Protein AF-A0A0C2B212-F1 (afdb_monomer)

pLDDT: mean 91.4, std 9.39, range [47.62, 98.62]

Mean predicted aligned error: 5.97 Å

Structure (mmCIF, N/CA/C/O backbone):
data_AF-A0A0C2B212-F1
#
_entry.id   AF-A0A0C2B212-F1
#
loop_
_atom_site.group_PDB
_atom_site.id
_atom_site.type_symbol
_atom_site.label_atom_id
_atom_site.label_alt_id
_atom_site.label_comp_id
_atom_site.label_asym_id
_atom_site.label_entity_id
_atom_site.label_seq_id
_atom_site.pdbx_PDB_ins_code
_atom_site.Cartn_x
_atom_site.Cartn_y
_atom_site.Cartn_z
_atom_site.occupancy
_atom_site.B_iso_or_equiv
_atom_site.auth_seq_id
_atom_site.auth_comp_id
_atom_site.auth_asym_id
_atom_site.auth_atom_id
_atom_site.pdbx_PDB_model_num
ATOM 1 N N . MET A 1 1 ? -10.731 -18.461 15.894 1.00 47.62 1 MET A N 1
ATOM 2 C CA . MET A 1 1 ? -10.571 -16.991 15.882 1.00 47.62 1 MET A CA 1
ATOM 3 C C . MET A 1 1 ? -10.504 -16.553 14.429 1.00 47.62 1 MET A C 1
ATOM 5 O O . MET A 1 1 ? -9.664 -17.077 13.711 1.00 47.62 1 MET A O 1
ATOM 9 N N . ALA A 1 2 ? -11.421 -15.706 13.962 1.00 58.22 2 ALA A N 1
ATOM 10 C CA . ALA A 1 2 ? -11.358 -15.177 12.600 1.00 58.22 2 ALA A CA 1
ATOM 11 C C . ALA A 1 2 ? -10.417 -13.964 12.579 1.00 58.22 2 ALA A C 1
ATOM 13 O O . ALA A 1 2 ? -10.538 -13.086 13.432 1.00 58.22 2 ALA A O 1
ATOM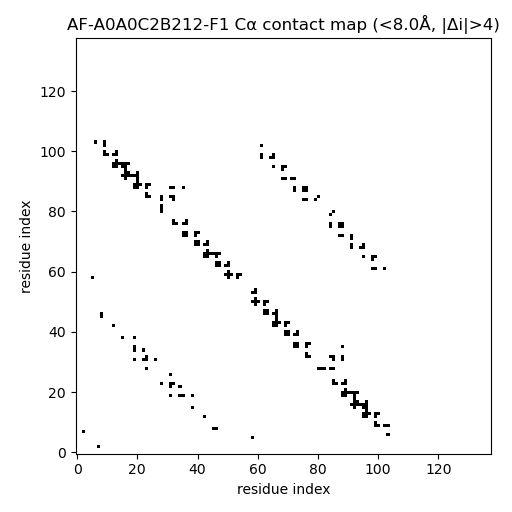 14 N N . LEU A 1 3 ? -9.476 -13.928 11.634 1.00 69.19 3 LEU A N 1
ATOM 15 C CA . LEU A 1 3 ? -8.623 -12.761 11.410 1.00 69.19 3 LEU A CA 1
ATOM 16 C C . LEU A 1 3 ? -9.484 -11.577 10.951 1.00 69.19 3 LEU A C 1
ATOM 18 O O . LEU A 1 3 ? -10.374 -11.734 10.113 1.00 69.19 3 LEU A O 1
ATOM 22 N N . SER A 1 4 ? -9.218 -10.389 11.496 1.00 85.19 4 SER A N 1
ATOM 23 C CA . SER A 1 4 ? -9.854 -9.153 11.034 1.00 85.19 4 SER A CA 1
ATOM 24 C C . SER A 1 4 ? -9.525 -8.934 9.555 1.00 85.19 4 SER A C 1
ATOM 26 O O . SER A 1 4 ? -8.355 -8.998 9.173 1.00 85.19 4 SER A O 1
ATOM 28 N N . SER A 1 5 ? -10.526 -8.644 8.714 1.00 84.56 5 SER A N 1
ATOM 29 C CA . SER A 1 5 ? -10.282 -8.388 7.282 1.00 84.56 5 SER A CA 1
ATOM 30 C C . SER A 1 5 ? -9.334 -7.210 7.058 1.00 84.56 5 SER A C 1
ATOM 32 O O . SER A 1 5 ? -8.593 -7.194 6.081 1.00 84.56 5 SER A O 1
ATOM 34 N N . ARG A 1 6 ? -9.327 -6.259 7.999 1.00 86.31 6 ARG A N 1
ATOM 35 C CA . ARG A 1 6 ? -8.429 -5.106 8.016 1.00 86.31 6 ARG A CA 1
ATOM 36 C C . ARG A 1 6 ? -6.972 -5.542 8.159 1.00 86.31 6 ARG A C 1
ATOM 38 O O . ARG A 1 6 ? -6.160 -5.261 7.293 1.00 86.31 6 ARG A O 1
ATOM 45 N N . PHE A 1 7 ? -6.698 -6.364 9.173 1.00 91.00 7 PHE A N 1
ATOM 46 C CA . PHE A 1 7 ? -5.371 -6.934 9.406 1.00 91.00 7 PHE A CA 1
ATOM 47 C C . PHE A 1 7 ? -4.881 -7.753 8.205 1.00 91.00 7 PHE A C 1
ATOM 49 O O . PHE A 1 7 ? -3.715 -7.662 7.825 1.00 91.00 7 PHE A O 1
ATOM 56 N N . ALA A 1 8 ? -5.771 -8.533 7.584 1.00 91.62 8 ALA A N 1
ATOM 57 C CA . ALA A 1 8 ? -5.434 -9.314 6.398 1.00 91.62 8 ALA A CA 1
ATOM 58 C C . ALA A 1 8 ? -5.074 -8.420 5.198 1.00 91.62 8 ALA A C 1
ATOM 60 O O . ALA A 1 8 ? -4.075 -8.684 4.524 1.00 91.62 8 ALA A O 1
ATOM 61 N N . LEU A 1 9 ? -5.850 -7.361 4.942 1.00 93.62 9 LEU A N 1
ATOM 62 C CA . LEU A 1 9 ? -5.581 -6.414 3.860 1.00 93.62 9 LEU A CA 1
ATOM 63 C C . LEU A 1 9 ? -4.270 -5.655 4.091 1.00 93.62 9 LEU A C 1
ATOM 65 O O . LEU A 1 9 ? -3.438 -5.613 3.186 1.00 93.62 9 LEU A O 1
ATOM 69 N N . ASP A 1 10 ? -4.058 -5.128 5.297 1.00 95.19 10 ASP A N 1
ATOM 70 C CA . ASP A 1 10 ? -2.856 -4.363 5.632 1.00 95.19 10 ASP A CA 1
ATOM 71 C C . ASP A 1 10 ? -1.607 -5.246 5.569 1.00 95.19 10 ASP A C 1
ATOM 73 O O . ASP A 1 10 ? -0.624 -4.893 4.924 1.00 95.19 10 ASP A O 1
ATOM 77 N N . THR A 1 11 ? -1.657 -6.456 6.131 1.00 96.06 11 THR A N 1
ATOM 78 C CA . THR A 1 11 ? -0.545 -7.416 6.031 1.00 96.06 11 THR A CA 1
ATOM 79 C C . THR A 1 11 ? -0.233 -7.756 4.573 1.00 96.06 11 THR A C 1
ATOM 81 O O . THR A 1 11 ? 0.932 -7.790 4.174 1.00 96.06 11 THR A O 1
ATOM 84 N N . THR A 1 12 ? -1.266 -7.958 3.749 1.00 96.44 12 THR A N 1
ATOM 85 C CA . THR A 1 12 ? -1.092 -8.200 2.310 1.00 96.44 12 THR A CA 1
ATOM 86 C C . THR A 1 12 ? -0.429 -7.002 1.633 1.00 96.44 12 THR A C 1
ATOM 88 O O . THR A 1 12 ? 0.485 -7.193 0.838 1.00 96.44 12 THR A O 1
ATOM 91 N N . ALA A 1 13 ? -0.834 -5.775 1.969 1.00 96.81 13 ALA A N 1
ATOM 92 C CA . ALA A 1 13 ? -0.253 -4.542 1.440 1.00 96.81 13 ALA A CA 1
ATOM 93 C C . ALA A 1 13 ? 1.204 -4.328 1.860 1.00 96.81 13 ALA A C 1
ATOM 95 O O . ALA A 1 13 ? 2.014 -3.904 1.037 1.00 96.81 13 ALA A O 1
ATOM 96 N N . ILE A 1 14 ? 1.572 -4.697 3.085 1.00 98.00 14 ILE A N 1
ATOM 97 C CA . ILE A 1 14 ? 2.960 -4.653 3.560 1.00 98.00 14 ILE A CA 1
ATOM 98 C C . ILE A 1 14 ? 3.826 -5.627 2.770 1.00 98.00 14 ILE A C 1
ATOM 100 O O . ILE A 1 14 ? 4.859 -5.235 2.226 1.00 98.00 14 ILE A O 1
ATOM 104 N N . LEU A 1 15 ? 3.394 -6.885 2.666 1.00 98.19 15 LEU A N 1
ATOM 105 C CA . LEU A 1 15 ? 4.142 -7.912 1.945 1.00 98.19 15 LEU A CA 1
ATOM 106 C C . LEU A 1 15 ? 4.211 -7.608 0.448 1.00 98.19 15 LEU A C 1
ATOM 108 O O . LEU A 1 15 ? 5.284 -7.689 -0.144 1.00 98.19 15 LEU A O 1
ATOM 112 N N . GLY A 1 16 ? 3.091 -7.214 -0.156 1.00 97.44 16 GLY A N 1
ATOM 113 C CA . GLY A 1 16 ? 3.011 -6.859 -1.569 1.00 97.44 16 GLY A CA 1
ATOM 114 C C . GLY A 1 16 ? 3.823 -5.609 -1.906 1.00 97.44 16 GLY A C 1
ATOM 115 O O . GLY A 1 16 ? 4.543 -5.604 -2.901 1.00 97.44 16 GLY A O 1
ATOM 116 N N . GLY A 1 17 ? 3.763 -4.576 -1.063 1.00 97.56 17 GLY A N 1
ATOM 117 C CA . GLY A 1 17 ? 4.547 -3.352 -1.216 1.00 97.56 17 GLY A CA 1
ATOM 118 C C . GLY A 1 17 ? 6.049 -3.587 -1.048 1.00 97.56 17 GLY A C 1
ATOM 119 O O . GLY A 1 17 ? 6.839 -3.153 -1.887 1.00 97.56 17 GLY A O 1
ATOM 120 N N . GLY A 1 18 ? 6.447 -4.345 -0.022 1.00 98.12 18 GLY A N 1
ATOM 121 C CA . GLY A 1 18 ? 7.841 -4.739 0.197 1.00 98.12 18 GLY A CA 1
ATOM 122 C C . GLY A 1 18 ? 8.391 -5.606 -0.938 1.00 98.12 18 GLY A C 1
ATOM 123 O O . GLY A 1 18 ? 9.468 -5.324 -1.465 1.00 98.12 18 GLY A O 1
ATOM 124 N N . PHE A 1 19 ? 7.624 -6.607 -1.380 1.00 98.19 19 PHE A N 1
ATOM 125 C CA . PHE A 1 19 ? 7.950 -7.404 -2.564 1.00 98.19 19 PHE A CA 1
ATOM 126 C C . PHE A 1 19 ? 8.133 -6.519 -3.797 1.00 98.19 19 PHE A C 1
ATOM 128 O O . PHE A 1 19 ? 9.123 -6.666 -4.510 1.00 98.19 19 PHE A O 1
ATOM 135 N N . LEU A 1 20 ? 7.216 -5.576 -4.032 1.00 98.00 20 LEU A N 1
ATOM 136 C CA . LEU A 1 20 ? 7.276 -4.701 -5.194 1.00 98.00 20 LEU A CA 1
ATOM 137 C C . LEU A 1 20 ? 8.515 -3.796 -5.175 1.00 98.00 20 LEU A C 1
ATOM 139 O O . LEU A 1 20 ? 9.157 -3.621 -6.210 1.00 98.00 20 LEU A O 1
ATOM 143 N N . ALA A 1 21 ? 8.887 -3.271 -4.006 1.00 98.31 21 ALA A N 1
ATOM 144 C CA . ALA A 1 21 ? 10.096 -2.470 -3.846 1.00 9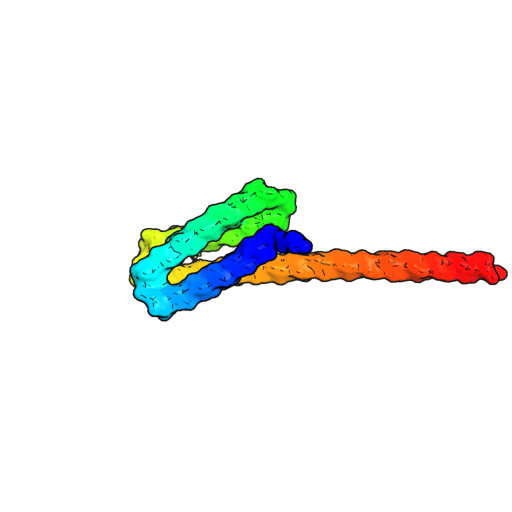8.31 21 ALA A CA 1
ATOM 145 C C . ALA A 1 21 ? 11.362 -3.277 -4.190 1.00 98.31 21 ALA A C 1
ATOM 147 O O . ALA A 1 21 ? 12.218 -2.805 -4.938 1.00 98.31 21 ALA A O 1
ATOM 148 N N . VAL A 1 22 ? 11.466 -4.520 -3.712 1.00 98.44 22 VAL A N 1
ATOM 149 C CA . VAL A 1 22 ? 12.600 -5.401 -4.040 1.00 98.44 22 VAL A CA 1
ATOM 150 C C . VAL A 1 22 ? 12.590 -5.789 -5.520 1.00 98.44 22 VAL A C 1
ATOM 152 O O . VAL A 1 22 ? 13.631 -5.732 -6.178 1.00 98.44 22 VAL A O 1
ATOM 155 N N . ALA A 1 23 ? 11.424 -6.132 -6.071 1.00 97.69 23 ALA A N 1
ATOM 156 C CA . ALA A 1 23 ? 11.261 -6.478 -7.480 1.00 97.69 23 ALA A CA 1
ATOM 157 C C . ALA A 1 23 ? 11.734 -5.341 -8.398 1.00 97.69 23 ALA A C 1
ATOM 159 O O . ALA A 1 23 ? 12.489 -5.600 -9.335 1.00 97.69 23 ALA A O 1
ATOM 160 N N . ALA A 1 24 ? 11.380 -4.091 -8.074 1.00 97.44 24 ALA A N 1
ATOM 161 C CA . ALA A 1 24 ? 11.793 -2.903 -8.822 1.00 97.44 24 ALA A CA 1
ATOM 162 C C . ALA A 1 24 ? 13.319 -2.760 -8.938 1.00 97.44 24 ALA A C 1
ATOM 164 O O . ALA A 1 24 ? 13.807 -2.311 -9.972 1.00 97.44 24 ALA A O 1
ATOM 165 N N . MET A 1 25 ? 14.058 -3.164 -7.901 1.00 97.81 25 MET A N 1
ATOM 166 C CA . MET A 1 25 ? 15.523 -3.078 -7.844 1.00 97.81 25 MET A CA 1
ATOM 167 C C . MET A 1 25 ? 16.237 -4.321 -8.386 1.00 97.81 25 MET A C 1
ATOM 169 O O . MET A 1 25 ? 17.441 -4.281 -8.625 1.00 97.81 25 MET A O 1
ATOM 173 N N . THR A 1 26 ? 15.513 -5.426 -8.568 1.00 97.88 26 THR A N 1
ATOM 174 C CA . THR A 1 26 ? 16.099 -6.724 -8.934 1.00 97.88 26 THR A CA 1
ATOM 175 C C . THR A 1 26 ? 15.878 -7.060 -10.403 1.00 97.88 26 THR A C 1
ATOM 177 O O . THR A 1 26 ? 16.762 -7.607 -11.061 1.00 97.88 26 THR A O 1
ATOM 180 N N . PHE A 1 27 ? 14.694 -6.752 -10.932 1.00 97.12 27 PHE A N 1
ATOM 181 C CA . PHE A 1 27 ? 14.329 -7.094 -12.300 1.00 97.12 27 PHE A CA 1
ATOM 182 C C . PHE A 1 27 ? 14.543 -5.934 -13.270 1.00 97.12 27 PHE A C 1
ATOM 184 O O . PHE A 1 27 ? 14.653 -4.768 -12.894 1.00 97.12 27 PHE A O 1
ATOM 191 N N . SER A 1 28 ? 14.562 -6.271 -14.563 1.00 96.19 28 SER A N 1
ATOM 192 C CA . SER A 1 28 ? 14.548 -5.264 -15.625 1.00 96.19 28 SER A CA 1
ATOM 193 C C . SER A 1 28 ? 13.327 -4.347 -15.507 1.00 96.19 28 SER A C 1
ATOM 195 O O . SER A 1 28 ? 12.266 -4.761 -15.039 1.00 96.19 28 SER A O 1
ATOM 197 N N . THR A 1 29 ? 13.450 -3.119 -16.007 1.00 93.75 29 THR A N 1
ATOM 198 C CA . THR A 1 29 ? 12.375 -2.113 -15.9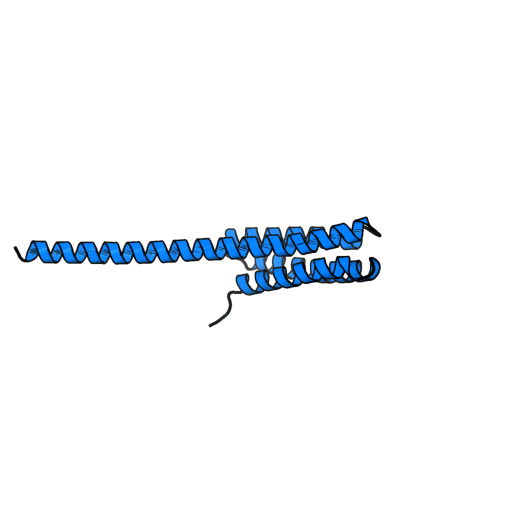79 1.00 93.75 29 THR A CA 1
ATOM 199 C C . THR A 1 29 ? 11.068 -2.616 -16.591 1.00 93.75 29 THR A C 1
ATOM 201 O O . THR A 1 29 ? 10.003 -2.352 -16.044 1.00 93.75 29 THR A O 1
ATOM 204 N N . VAL A 1 30 ? 11.141 -3.394 -17.676 1.00 94.94 30 VAL A N 1
ATOM 205 C CA . VAL A 1 30 ? 9.966 -3.979 -18.339 1.00 94.94 30 VAL A CA 1
ATOM 206 C C . VAL A 1 30 ? 9.253 -4.978 -17.425 1.00 94.94 30 VAL A C 1
ATOM 208 O O . VAL A 1 30 ? 8.037 -4.910 -17.264 1.00 94.94 30 VAL A O 1
ATOM 211 N N . VAL A 1 31 ? 9.998 -5.892 -16.799 1.00 97.19 31 VAL A N 1
ATOM 212 C CA . VAL A 1 31 ? 9.429 -6.909 -15.899 1.00 97.19 31 VAL A CA 1
ATOM 213 C C . VAL A 1 31 ? 8.867 -6.252 -14.638 1.00 97.19 31 VAL A C 1
ATOM 215 O O . VAL A 1 31 ? 7.727 -6.518 -14.263 1.00 97.19 31 VAL A O 1
ATOM 218 N N . SER A 1 32 ? 9.623 -5.339 -14.028 1.00 95.19 32 SER A N 1
ATOM 219 C CA . SER A 1 32 ? 9.186 -4.559 -12.866 1.00 95.19 32 SER A CA 1
ATOM 220 C C . SER A 1 32 ? 7.936 -3.730 -13.159 1.00 95.19 32 SER A C 1
ATOM 222 O O . SER A 1 32 ? 7.061 -3.630 -12.304 1.00 95.19 32 SER A O 1
ATOM 224 N N . GLY A 1 33 ? 7.808 -3.188 -14.373 1.00 96.12 33 GLY A N 1
ATOM 225 C CA . GLY A 1 33 ? 6.616 -2.480 -14.832 1.00 96.12 33 GLY A CA 1
ATOM 226 C C . GLY A 1 33 ? 5.362 -3.353 -14.815 1.00 96.12 33 GLY A C 1
ATOM 227 O O . GLY A 1 33 ? 4.348 -2.959 -14.243 1.00 96.12 33 GLY A O 1
ATOM 228 N N . TRP A 1 34 ? 5.442 -4.565 -15.370 1.00 98.12 34 TRP A N 1
ATOM 229 C CA . TRP A 1 34 ? 4.321 -5.513 -15.368 1.00 98.12 34 TRP A CA 1
ATOM 230 C C . TRP A 1 34 ? 3.968 -6.023 -13.969 1.00 98.12 34 TRP A C 1
ATOM 232 O O . TRP A 1 34 ? 2.787 -6.141 -13.640 1.00 98.12 34 TRP A O 1
ATOM 242 N N . ILE A 1 35 ? 4.971 -6.277 -13.124 1.00 98.06 35 ILE A N 1
ATOM 243 C CA . ILE A 1 35 ? 4.744 -6.637 -11.718 1.00 98.06 35 ILE A CA 1
ATOM 244 C C . ILE A 1 35 ? 4.051 -5.478 -10.990 1.00 98.06 35 ILE A C 1
ATOM 246 O O . ILE A 1 35 ? 3.035 -5.691 -10.330 1.00 98.06 35 ILE A O 1
ATOM 250 N N . GLY A 1 36 ? 4.552 -4.251 -11.154 1.00 97.31 36 GLY A N 1
ATOM 251 C CA . GLY A 1 36 ? 3.962 -3.043 -10.578 1.00 97.31 36 GLY A CA 1
ATOM 252 C C . GLY A 1 36 ? 2.524 -2.825 -11.020 1.00 97.31 36 GLY A C 1
ATOM 253 O O . GLY A 1 36 ? 1.667 -2.583 -10.176 1.00 97.31 36 GLY A O 1
ATOM 254 N N . PHE A 1 37 ? 2.232 -3.005 -12.308 1.00 97.94 37 PHE A N 1
ATOM 255 C CA . PHE A 1 37 ? 0.871 -2.966 -12.837 1.00 97.94 37 PHE A CA 1
ATOM 256 C C . PHE A 1 37 ? -0.048 -3.982 -12.142 1.00 97.94 37 PHE A C 1
ATOM 258 O O . PHE A 1 37 ? -1.127 -3.613 -11.671 1.00 97.94 37 PHE A O 1
ATOM 265 N N . GLY A 1 38 ? 0.371 -5.247 -12.035 1.00 98.12 38 GLY A N 1
ATOM 266 C CA . GLY A 1 38 ? -0.444 -6.300 -11.423 1.00 98.12 38 GLY A CA 1
ATOM 267 C C . GLY A 1 38 ? -0.701 -6.058 -9.934 1.00 98.12 38 GLY A C 1
ATOM 268 O O . GLY A 1 38 ? -1.844 -6.117 -9.481 1.00 98.12 38 GLY A O 1
ATOM 269 N N . VAL A 1 39 ? 0.350 -5.720 -9.183 1.00 98.12 39 VAL A N 1
ATOM 270 C CA . VAL A 1 39 ? 0.271 -5.435 -7.743 1.00 98.12 39 VAL A CA 1
ATOM 271 C C . VAL A 1 39 ? -0.584 -4.194 -7.470 1.00 98.12 39 VAL A C 1
ATOM 273 O O . VAL A 1 39 ? -1.474 -4.233 -6.622 1.00 98.12 39 VAL A O 1
ATOM 276 N N . ALA A 1 40 ? -0.369 -3.105 -8.212 1.00 97.81 40 ALA A N 1
ATOM 277 C CA . ALA A 1 40 ? -1.154 -1.884 -8.067 1.00 97.81 40 ALA A CA 1
ATOM 278 C C . ALA A 1 40 ? -2.637 -2.122 -8.382 1.00 97.81 40 ALA A C 1
ATOM 280 O O . ALA A 1 40 ? -3.502 -1.709 -7.611 1.00 97.81 40 ALA A O 1
ATOM 281 N N . THR A 1 41 ? -2.935 -2.849 -9.465 1.00 98.38 41 THR A N 1
ATOM 282 C CA . THR A 1 41 ? -4.311 -3.222 -9.831 1.00 98.38 41 THR A CA 1
ATOM 283 C C . THR A 1 41 ? -4.991 -4.008 -8.713 1.00 98.38 41 THR A C 1
ATOM 285 O O . THR A 1 41 ? -6.108 -3.672 -8.318 1.00 98.38 41 THR A O 1
ATOM 288 N N . LEU A 1 42 ? -4.310 -5.021 -8.164 1.00 97.62 42 LEU A N 1
ATOM 289 C CA . LEU A 1 42 ? -4.818 -5.814 -7.047 1.00 97.62 42 LEU A CA 1
ATOM 290 C C . LEU A 1 42 ? -5.189 -4.920 -5.857 1.00 97.62 42 LEU A C 1
ATOM 292 O O . LEU A 1 42 ? -6.299 -5.026 -5.334 1.00 97.62 42 LEU A O 1
ATOM 296 N N . PHE A 1 43 ? -4.296 -4.016 -5.450 1.00 97.75 43 PHE A N 1
ATOM 297 C CA . PHE A 1 43 ? -4.548 -3.157 -4.294 1.00 97.75 43 PHE A CA 1
ATOM 298 C C . PHE A 1 43 ? -5.613 -2.099 -4.540 1.00 97.75 43 PHE A C 1
ATOM 300 O O . PHE A 1 43 ? -6.393 -1.847 -3.628 1.00 97.75 43 PHE A O 1
ATOM 307 N N . VAL A 1 44 ? -5.724 -1.538 -5.747 1.00 98.06 44 VAL A N 1
ATOM 308 C CA . VAL A 1 44 ? -6.859 -0.668 -6.095 1.00 98.06 44 VAL A CA 1
ATOM 309 C C . VAL A 1 44 ? -8.169 -1.425 -5.901 1.00 98.06 44 VAL A C 1
ATOM 311 O O . VAL A 1 44 ? -9.040 -0.960 -5.172 1.00 98.06 44 VAL A O 1
ATOM 314 N N . VAL A 1 45 ? -8.296 -2.619 -6.484 1.00 98.00 45 VAL A N 1
ATOM 315 C CA . VAL A 1 45 ? -9.533 -3.410 -6.406 1.00 98.00 45 VAL A CA 1
ATOM 316 C C . VAL A 1 45 ? -9.871 -3.767 -4.960 1.00 98.00 45 VAL A C 1
ATOM 318 O O . VAL A 1 45 ? -10.986 -3.503 -4.507 1.00 98.00 45 VAL A O 1
ATOM 321 N N . LEU A 1 46 ? -8.917 -4.336 -4.219 1.00 95.88 46 LEU A N 1
ATOM 322 C CA . LEU A 1 46 ? -9.149 -4.767 -2.841 1.00 95.88 46 LEU A CA 1
ATOM 323 C C . LEU A 1 46 ? -9.446 -3.587 -1.914 1.00 95.88 46 LEU A C 1
ATOM 325 O O . LEU A 1 46 ? -10.398 -3.646 -1.136 1.00 95.88 46 LEU A O 1
ATOM 329 N N . ALA A 1 47 ? -8.672 -2.506 -2.007 1.00 94.81 47 ALA A N 1
ATOM 330 C CA . ALA A 1 47 ? -8.839 -1.352 -1.138 1.00 94.81 47 ALA A CA 1
ATOM 331 C C . ALA A 1 47 ? -10.137 -0.596 -1.453 1.00 94.81 47 ALA A C 1
ATOM 333 O O . ALA A 1 47 ? -10.884 -0.265 -0.534 1.00 94.81 47 ALA A O 1
ATOM 334 N N . THR A 1 48 ? -10.491 -0.397 -2.728 1.00 95.88 48 THR A N 1
ATOM 335 C CA . THR A 1 48 ? -11.775 0.215 -3.105 1.00 95.88 48 THR A CA 1
ATOM 336 C C . THR A 1 48 ? -12.964 -0.647 -2.674 1.00 95.88 48 THR A C 1
ATOM 338 O O . THR A 1 48 ? -13.931 -0.117 -2.123 1.00 95.88 48 THR A O 1
ATOM 341 N N . ALA A 1 49 ? -12.891 -1.973 -2.834 1.00 94.88 49 ALA A N 1
ATOM 342 C CA . ALA A 1 49 ? -13.917 -2.877 -2.315 1.00 94.88 49 ALA A CA 1
ATOM 343 C C . ALA A 1 49 ? -14.040 -2.771 -0.783 1.00 94.88 49 ALA A C 1
ATOM 345 O O . ALA A 1 49 ? -15.145 -2.690 -0.243 1.00 94.88 49 ALA A O 1
ATOM 346 N N . ALA A 1 50 ? -12.913 -2.686 -0.074 1.00 91.50 50 ALA A N 1
ATOM 347 C CA . ALA A 1 50 ? -12.892 -2.525 1.375 1.00 91.50 50 ALA A CA 1
ATOM 348 C C . ALA A 1 50 ? -13.444 -1.160 1.835 1.00 91.50 50 ALA A C 1
ATOM 350 O O . ALA A 1 50 ? -14.071 -1.083 2.893 1.00 91.50 50 ALA A O 1
ATOM 351 N N . VAL A 1 51 ? -13.280 -0.090 1.048 1.00 92.75 51 VAL A N 1
ATOM 352 C CA . VAL A 1 51 ? -13.951 1.204 1.280 1.00 92.75 51 VAL A CA 1
ATOM 353 C C . VAL A 1 51 ? -15.466 1.073 1.116 1.00 92.75 51 VAL A C 1
ATOM 355 O O . VAL A 1 51 ? -16.213 1.620 1.930 1.00 92.75 51 VAL A O 1
ATOM 358 N N . ALA A 1 52 ? -15.929 0.350 0.093 1.00 92.12 52 ALA A N 1
ATOM 359 C CA . ALA A 1 52 ? -17.354 0.178 -0.189 1.00 92.12 52 ALA A CA 1
ATOM 360 C C . ALA A 1 52 ? -18.083 -0.598 0.922 1.00 92.12 52 ALA A C 1
ATOM 362 O O . ALA A 1 52 ? -19.201 -0.242 1.291 1.00 92.12 52 ALA A O 1
ATOM 363 N N . VAL A 1 53 ? -17.435 -1.618 1.492 1.00 91.06 53 VAL A N 1
ATOM 364 C CA . VAL A 1 53 ? -17.999 -2.454 2.570 1.00 91.06 53 VAL A CA 1
ATOM 365 C C . VAL A 1 53 ? -17.731 -1.869 3.971 1.00 91.06 53 VAL A C 1
ATOM 367 O O . VAL A 1 53 ? -18.410 -2.213 4.942 1.00 91.06 53 VAL A O 1
ATOM 370 N N . GLY A 1 54 ? -16.762 -0.959 4.101 1.00 85.44 54 GLY A N 1
ATOM 371 C CA . GLY A 1 54 ? -16.361 -0.348 5.367 1.00 85.44 54 GLY A CA 1
ATOM 372 C C . GLY A 1 54 ? -17.476 0.467 6.033 1.00 85.44 54 GLY A C 1
ATOM 373 O O . GLY A 1 54 ? -18.059 1.373 5.433 1.00 85.44 54 GLY A O 1
ATOM 374 N N . ARG A 1 55 ? -17.742 0.182 7.317 1.00 85.25 55 ARG A N 1
ATOM 375 C CA . ARG A 1 55 ? -18.807 0.846 8.099 1.00 85.25 55 ARG A CA 1
ATOM 376 C C . ARG A 1 55 ? -18.303 2.020 8.938 1.00 85.25 55 ARG A C 1
ATOM 378 O O . ARG A 1 55 ? -19.080 2.916 9.249 1.00 85.25 55 ARG A O 1
ATOM 385 N N . ARG A 1 56 ? -17.021 2.027 9.321 1.00 87.06 56 ARG A N 1
ATOM 386 C CA . ARG A 1 56 ? -16.409 3.087 10.142 1.00 87.06 56 ARG A CA 1
ATOM 387 C C . ARG A 1 56 ? -15.621 4.059 9.269 1.00 87.06 56 ARG A C 1
ATOM 389 O O . ARG A 1 56 ? -14.889 3.627 8.384 1.00 87.06 56 ARG A O 1
ATOM 396 N N . MET A 1 57 ? -15.708 5.358 9.562 1.00 87.44 57 MET A N 1
ATOM 397 C CA . MET A 1 57 ? -14.984 6.387 8.802 1.00 87.44 57 MET A CA 1
ATOM 398 C C . MET A 1 57 ? -13.465 6.167 8.818 1.00 87.44 57 MET A C 1
ATOM 400 O O . MET A 1 57 ? -12.825 6.303 7.783 1.00 87.44 57 MET A O 1
ATOM 404 N N . SER A 1 58 ? -12.895 5.741 9.951 1.00 85.12 58 SER A N 1
ATOM 405 C CA . SER A 1 58 ? -11.461 5.432 10.054 1.00 85.12 58 SER A CA 1
ATOM 406 C C . SER A 1 58 ? -11.017 4.328 9.088 1.00 85.12 58 SER A C 1
ATOM 408 O O . SER A 1 58 ? -9.987 4.463 8.439 1.00 85.12 58 SER A O 1
ATOM 410 N N . GLN A 1 59 ? -11.832 3.280 8.923 1.00 85.19 59 GLN A N 1
ATOM 411 C CA . GLN A 1 59 ? -11.579 2.195 7.966 1.00 85.19 59 GLN A CA 1
ATOM 412 C C . GLN A 1 59 ? -11.672 2.684 6.521 1.00 85.19 59 GLN A C 1
ATOM 414 O O . GLN A 1 59 ? -10.860 2.317 5.681 1.00 85.19 59 GLN A O 1
ATOM 419 N N . LYS A 1 60 ? -12.659 3.536 6.225 1.00 90.62 60 LYS A N 1
ATOM 420 C CA . LYS A 1 60 ? -12.825 4.101 4.882 1.00 90.62 60 LYS A CA 1
ATOM 421 C C . LYS A 1 60 ? -11.676 5.035 4.512 1.00 90.62 60 LYS A C 1
ATOM 423 O O . LYS A 1 60 ? -11.248 5.018 3.366 1.00 90.62 60 LYS A O 1
ATOM 428 N N . LEU A 1 61 ? -11.173 5.820 5.464 1.00 91.81 61 LEU A N 1
ATOM 429 C CA . LEU A 1 61 ? -10.034 6.710 5.247 1.00 91.81 61 LEU A CA 1
ATOM 430 C C . LEU A 1 61 ? -8.746 5.925 4.989 1.00 91.81 61 LEU A C 1
ATOM 432 O O . LEU A 1 61 ? -8.061 6.223 4.014 1.00 91.81 61 LEU A O 1
ATOM 436 N N . SER A 1 62 ? -8.437 4.909 5.802 1.00 90.38 62 SER A N 1
ATOM 437 C CA . SER A 1 62 ? -7.205 4.132 5.624 1.00 90.38 62 SER A CA 1
ATOM 438 C C . SER A 1 62 ? -7.205 3.331 4.322 1.00 90.38 62 SER A C 1
ATOM 440 O O . SER A 1 62 ? -6.279 3.449 3.522 1.00 90.38 62 SER A O 1
ATOM 442 N N . HIS A 1 63 ? -8.289 2.605 4.034 1.00 93.94 63 HIS A N 1
ATOM 443 C CA . HIS A 1 63 ? -8.423 1.879 2.771 1.00 93.94 63 HIS A CA 1
ATOM 444 C C . HIS A 1 63 ? -8.537 2.830 1.572 1.00 93.94 63 HIS A C 1
ATOM 446 O O . HIS A 1 63 ? -8.067 2.511 0.485 1.00 93.94 63 HIS A O 1
ATOM 452 N N . GLY A 1 64 ? -9.123 4.016 1.751 1.00 94.88 64 GLY A N 1
ATOM 453 C CA . GLY A 1 64 ? -9.170 5.050 0.720 1.00 94.88 64 GLY A CA 1
ATOM 454 C C . GLY A 1 64 ? -7.779 5.571 0.369 1.00 94.88 64 GLY A C 1
ATOM 455 O O . GLY A 1 64 ? -7.458 5.710 -0.809 1.00 94.88 64 GLY A O 1
ATOM 456 N N . LEU A 1 65 ? -6.927 5.788 1.374 1.00 96.62 65 LEU A N 1
ATOM 457 C CA . LEU A 1 65 ? -5.532 6.169 1.169 1.00 96.62 65 LEU A CA 1
ATOM 458 C C . LEU A 1 65 ? -4.744 5.050 0.477 1.00 96.62 65 LEU A C 1
ATOM 460 O O . LEU A 1 65 ? -4.009 5.318 -0.470 1.00 96.62 65 LEU A O 1
ATOM 464 N N . LEU A 1 66 ? -4.949 3.795 0.887 1.00 96.94 66 LEU A N 1
ATOM 465 C CA . LEU A 1 66 ? -4.333 2.638 0.238 1.00 96.94 66 LEU A CA 1
ATOM 466 C C . LEU A 1 66 ? -4.761 2.525 -1.236 1.00 96.94 66 LEU A C 1
ATOM 468 O O . LEU A 1 66 ? -3.919 2.324 -2.111 1.00 96.94 66 LEU A O 1
ATOM 472 N N . ALA A 1 67 ? -6.049 2.733 -1.529 1.00 97.38 67 ALA A N 1
ATOM 473 C CA . ALA A 1 67 ? -6.574 2.764 -2.892 1.00 97.38 67 ALA A CA 1
ATOM 474 C C . ALA A 1 67 ? -5.973 3.914 -3.714 1.00 97.38 67 ALA A C 1
ATOM 476 O O . ALA A 1 67 ? -5.643 3.718 -4.880 1.00 97.38 67 ALA A O 1
ATOM 477 N N . ALA A 1 68 ? -5.788 5.095 -3.116 1.00 98.25 68 ALA A N 1
ATOM 478 C CA . ALA A 1 68 ? -5.173 6.241 -3.781 1.00 98.25 68 ALA A CA 1
ATOM 479 C C . ALA A 1 68 ? -3.706 5.971 -4.152 1.00 98.25 68 ALA A C 1
ATOM 481 O O . ALA A 1 68 ? -3.297 6.254 -5.278 1.00 98.25 68 ALA A O 1
ATOM 482 N N . VAL A 1 69 ? -2.928 5.364 -3.249 1.00 98.06 69 VAL A N 1
ATOM 483 C CA . VAL A 1 69 ? -1.541 4.958 -3.533 1.00 98.06 69 VAL A CA 1
ATOM 484 C C . VAL A 1 69 ? -1.493 3.865 -4.599 1.00 98.06 69 VAL A C 1
ATOM 486 O O . VAL A 1 69 ? -0.668 3.937 -5.513 1.00 98.06 69 VAL A O 1
ATOM 489 N N . GLY A 1 70 ? -2.392 2.880 -4.527 1.00 97.75 70 GLY A N 1
ATOM 490 C CA . GLY A 1 70 ? -2.536 1.858 -5.561 1.00 97.75 70 GLY A CA 1
ATOM 491 C C . GLY A 1 70 ? -2.850 2.473 -6.926 1.00 97.75 70 GLY A C 1
ATOM 492 O O . GLY A 1 70 ? -2.204 2.136 -7.914 1.00 97.75 70 GLY A O 1
ATOM 493 N N . LEU A 1 71 ? -3.779 3.429 -6.984 1.00 98.44 71 LEU A N 1
ATOM 494 C CA . LEU A 1 71 ? -4.184 4.083 -8.227 1.00 98.44 71 LEU A CA 1
ATOM 495 C C . LEU A 1 71 ? -3.044 4.911 -8.817 1.00 98.44 71 LEU A C 1
ATOM 497 O O . LEU A 1 71 ? -2.773 4.822 -10.011 1.00 98.44 71 LEU A O 1
ATOM 501 N N . TRP A 1 72 ? -2.338 5.673 -7.983 1.00 98.31 72 TRP A N 1
ATOM 502 C CA . TRP A 1 72 ? -1.142 6.388 -8.413 1.00 98.31 72 TRP A CA 1
ATOM 503 C C . TRP A 1 72 ? -0.075 5.432 -8.959 1.00 98.31 72 TRP A C 1
ATOM 505 O O . TRP A 1 72 ? 0.477 5.670 -10.031 1.00 98.31 72 TRP A O 1
ATOM 515 N N . SER A 1 73 ? 0.173 4.319 -8.267 1.00 97.75 73 SER A N 1
ATOM 516 C CA . SER A 1 73 ? 1.153 3.311 -8.693 1.00 97.75 73 SER A CA 1
ATOM 517 C C . SER A 1 73 ? 0.758 2.652 -10.018 1.00 97.75 73 SER A C 1
ATOM 519 O O . SER A 1 73 ? 1.615 2.397 -10.862 1.00 97.75 73 SER A O 1
ATOM 521 N N . LEU A 1 74 ? -0.541 2.430 -10.236 1.00 97.75 74 LEU A N 1
ATOM 522 C CA . LEU A 1 74 ? -1.083 1.909 -11.488 1.00 97.75 7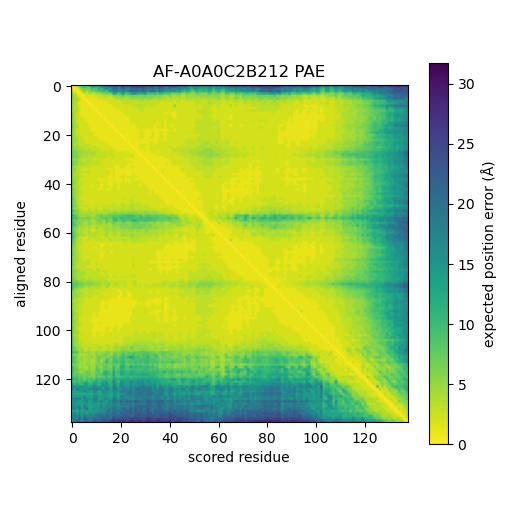4 LEU A CA 1
ATOM 523 C C . LEU A 1 74 ? -0.840 2.882 -12.648 1.00 97.75 74 LEU A C 1
ATOM 525 O O . LEU A 1 74 ? -0.345 2.481 -13.700 1.00 97.75 74 LEU A O 1
ATOM 529 N N . ILE A 1 75 ? -1.136 4.167 -12.437 1.00 98.19 75 ILE A N 1
ATOM 530 C CA . ILE A 1 75 ? -0.864 5.239 -13.402 1.00 98.19 75 ILE A CA 1
ATOM 531 C C . ILE A 1 75 ? 0.637 5.297 -13.711 1.00 98.19 75 ILE A C 1
ATOM 533 O O . ILE A 1 75 ? 1.031 5.337 -14.877 1.00 98.19 75 ILE A O 1
ATOM 537 N N . ALA A 1 76 ? 1.482 5.245 -12.680 1.00 96.69 76 ALA A N 1
ATOM 538 C CA . ALA A 1 76 ? 2.928 5.290 -12.835 1.00 96.69 76 ALA A CA 1
ATOM 539 C C . ALA A 1 76 ? 3.468 4.124 -13.680 1.00 96.69 76 ALA A C 1
ATOM 541 O O . ALA A 1 76 ? 4.314 4.336 -14.549 1.00 96.69 76 ALA A O 1
ATOM 542 N N . ALA A 1 77 ? 2.952 2.911 -13.463 1.00 96.38 77 ALA A N 1
ATOM 543 C CA . ALA A 1 77 ? 3.364 1.716 -14.195 1.00 96.38 77 ALA A CA 1
ATOM 544 C C . ALA A 1 77 ? 2.983 1.750 -15.687 1.00 96.38 77 ALA A C 1
ATOM 546 O O . ALA A 1 77 ? 3.685 1.142 -16.492 1.00 96.38 77 ALA A O 1
ATOM 547 N N . LEU A 1 78 ? 1.895 2.443 -16.045 1.00 96.69 78 LEU A N 1
ATOM 548 C CA . LEU A 1 78 ? 1.372 2.513 -17.415 1.00 96.69 78 LEU A CA 1
ATOM 549 C C . LEU A 1 78 ? 1.928 3.684 -18.232 1.00 96.69 78 LEU A C 1
ATOM 551 O O . LEU A 1 78 ? 2.045 3.573 -19.449 1.00 96.69 78 LEU A O 1
ATOM 555 N N . ILE A 1 79 ? 2.218 4.815 -17.585 1.00 98.00 79 ILE A N 1
ATOM 556 C CA . ILE A 1 79 ? 2.576 6.059 -18.284 1.00 98.00 79 ILE A CA 1
ATOM 557 C C . ILE A 1 79 ? 4.090 6.234 -18.412 1.00 98.00 79 ILE A C 1
ATOM 559 O O . ILE A 1 79 ? 4.566 6.770 -19.412 1.00 98.00 79 ILE A O 1
ATOM 563 N N . PHE A 1 80 ? 4.857 5.819 -17.405 1.00 9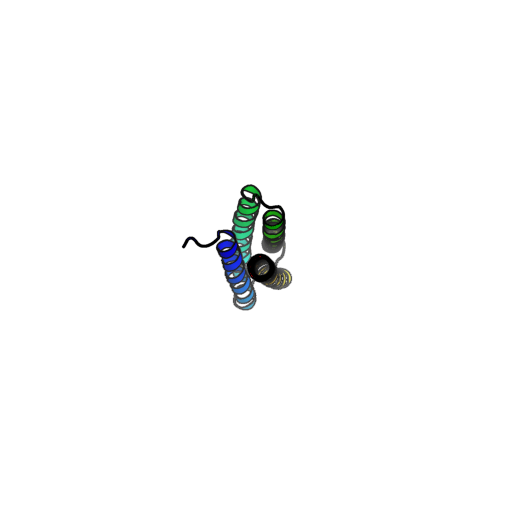7.19 80 PHE A N 1
ATOM 564 C CA . PHE A 1 80 ? 6.291 6.087 -17.357 1.00 97.19 80 PHE A CA 1
ATOM 565 C C . PHE A 1 80 ? 7.100 4.895 -17.854 1.00 97.19 80 PHE A C 1
ATOM 567 O O . PHE A 1 80 ? 6.704 3.745 -17.692 1.00 97.19 80 PHE A O 1
ATOM 574 N N . THR A 1 81 ? 8.283 5.182 -18.403 1.00 95.75 81 THR A N 1
ATOM 575 C CA . THR A 1 81 ? 9.234 4.171 -18.886 1.00 95.75 81 THR A CA 1
ATOM 576 C C . THR A 1 81 ? 10.650 4.414 -18.362 1.00 95.75 81 THR A C 1
ATOM 578 O O . THR A 1 81 ? 10.989 5.512 -17.912 1.00 95.75 81 THR A O 1
ATOM 581 N N . GLY A 1 82 ? 11.512 3.399 -18.454 1.00 94.69 82 GLY A N 1
ATOM 582 C CA . GLY A 1 82 ? 12.939 3.524 -18.141 1.00 94.69 82 GLY A CA 1
ATOM 583 C C . GLY A 1 82 ? 13.208 3.821 -16.662 1.00 94.69 82 GLY A C 1
ATOM 584 O O . GLY A 1 82 ? 12.558 3.263 -15.780 1.00 94.69 82 GLY A O 1
ATOM 585 N N . GLY A 1 83 ? 14.180 4.695 -16.382 1.00 95.75 83 GLY A N 1
ATOM 586 C CA . GLY A 1 83 ? 14.599 5.003 -15.009 1.00 95.75 83 GLY A CA 1
ATOM 587 C C . GLY A 1 83 ? 13.497 5.630 -14.148 1.00 95.75 83 GLY A C 1
ATOM 588 O O . GLY A 1 83 ? 13.387 5.304 -12.970 1.00 95.75 83 GLY A O 1
ATOM 589 N N . ALA A 1 84 ? 12.640 6.474 -14.733 1.00 96.94 84 ALA A N 1
ATOM 590 C CA . ALA A 1 84 ? 11.515 7.069 -14.012 1.00 96.94 84 ALA A CA 1
ATOM 591 C C . ALA A 1 84 ? 10.518 5.997 -13.545 1.00 96.94 84 ALA A C 1
ATOM 593 O O . ALA A 1 84 ? 10.111 5.998 -12.386 1.00 96.94 84 ALA A O 1
ATOM 594 N N . GLN A 1 85 ? 10.182 5.043 -14.421 1.00 96.56 85 GLN A N 1
ATOM 595 C CA . GLN A 1 85 ? 9.298 3.928 -14.079 1.00 96.56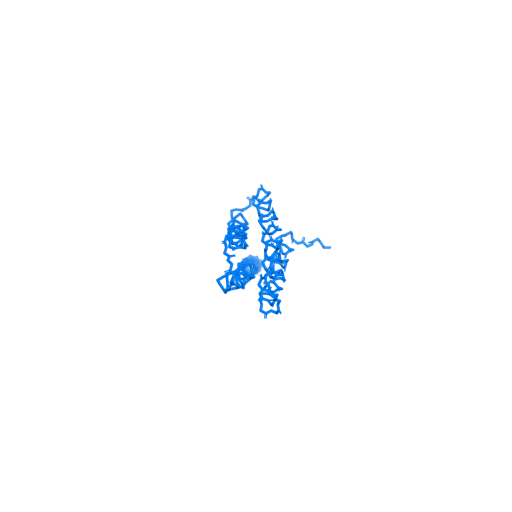 85 GLN A CA 1
ATOM 596 C C . GLN A 1 85 ? 9.866 3.090 -12.931 1.00 96.56 85 GLN A C 1
ATOM 598 O O . GLN A 1 85 ? 9.135 2.767 -12.001 1.00 96.56 85 GLN A O 1
ATOM 603 N N . LEU A 1 86 ? 11.170 2.789 -12.957 1.00 96.62 86 LEU A N 1
ATOM 604 C CA . LEU A 1 86 ? 11.837 2.032 -11.894 1.00 96.62 86 LEU A CA 1
ATOM 605 C C . LEU A 1 86 ? 11.642 2.697 -10.527 1.00 96.62 86 LEU A C 1
ATOM 607 O O . LEU A 1 86 ? 11.147 2.064 -9.593 1.00 96.62 86 LEU A O 1
ATOM 611 N N . TRP A 1 87 ? 11.989 3.981 -10.418 1.00 98.06 87 TRP A N 1
ATOM 612 C CA . TRP A 1 87 ? 11.903 4.705 -9.150 1.00 98.06 87 TRP A CA 1
ATOM 613 C C . TRP A 1 87 ? 10.466 4.912 -8.678 1.00 98.06 87 TRP A C 1
ATOM 615 O O . TRP A 1 87 ? 10.208 4.851 -7.478 1.00 98.06 87 TRP A O 1
ATOM 625 N N . LEU A 1 88 ? 9.519 5.106 -9.598 1.00 98.19 88 LEU A N 1
ATOM 626 C CA . LEU A 1 88 ? 8.107 5.241 -9.251 1.00 98.19 88 LEU A CA 1
ATOM 627 C C . LEU A 1 88 ? 7.490 3.920 -8.784 1.00 98.19 88 LEU A C 1
ATOM 629 O O . LEU A 1 88 ? 6.726 3.929 -7.824 1.00 98.19 88 LEU A O 1
ATOM 633 N N . VAL A 1 89 ? 7.836 2.787 -9.404 1.00 97.75 89 VAL A N 1
ATOM 634 C CA . VAL A 1 89 ? 7.379 1.461 -8.952 1.00 97.75 89 VAL A CA 1
ATOM 635 C C . VAL A 1 89 ? 7.963 1.137 -7.576 1.00 97.75 89 VAL A C 1
ATOM 637 O O . VAL A 1 89 ? 7.238 0.678 -6.694 1.00 97.75 89 VAL A O 1
ATOM 640 N N . PHE A 1 90 ? 9.243 1.445 -7.356 1.00 98.31 90 PHE A N 1
ATOM 641 C CA . PHE A 1 90 ? 9.880 1.315 -6.047 1.00 98.31 90 PHE A CA 1
ATOM 642 C C . PHE A 1 90 ? 9.184 2.168 -4.976 1.00 98.31 90 PHE A C 1
ATOM 644 O O . PHE A 1 90 ? 8.779 1.653 -3.933 1.00 98.31 90 PHE A O 1
ATOM 651 N N . ALA A 1 91 ? 8.996 3.462 -5.249 1.00 98.44 91 ALA A N 1
ATOM 652 C CA . ALA A 1 91 ? 8.327 4.381 -4.335 1.00 98.44 91 ALA A CA 1
ATOM 653 C C . ALA A 1 91 ? 6.864 3.985 -4.086 1.00 98.44 91 ALA A C 1
ATOM 655 O O . ALA A 1 91 ? 6.393 4.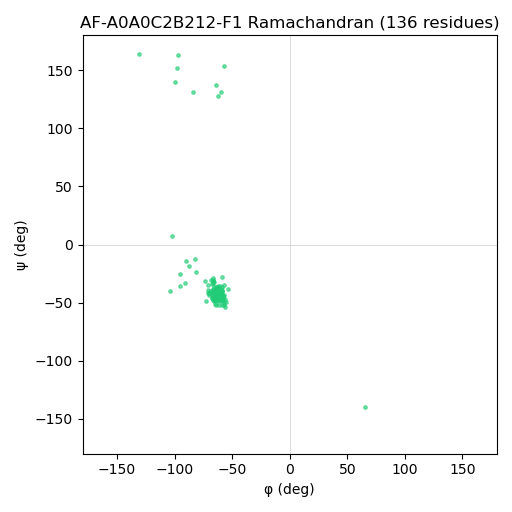084 -2.957 1.00 98.44 91 ALA A O 1
ATOM 656 N N . GLY A 1 92 ? 6.159 3.490 -5.107 1.00 97.88 92 GLY A N 1
ATOM 657 C CA . GLY A 1 92 ? 4.802 2.957 -4.984 1.00 97.88 92 GLY A CA 1
ATOM 658 C C . GLY A 1 92 ? 4.741 1.742 -4.057 1.00 97.88 92 GLY A C 1
ATOM 659 O O . GLY A 1 92 ? 3.892 1.693 -3.169 1.00 97.88 92 GLY A O 1
ATOM 660 N N . GLY A 1 93 ? 5.691 0.809 -4.188 1.00 98.19 93 GLY A N 1
ATOM 661 C CA . GLY A 1 93 ? 5.836 -0.329 -3.276 1.00 98.19 93 GLY A CA 1
ATOM 662 C C . GLY A 1 93 ? 6.046 0.102 -1.822 1.00 98.19 93 GLY A C 1
ATOM 663 O O . GLY A 1 93 ? 5.329 -0.353 -0.929 1.00 98.19 93 GLY A O 1
ATOM 664 N N . LEU A 1 94 ? 6.960 1.049 -1.582 1.00 98.62 94 LEU A N 1
ATOM 665 C CA . LEU A 1 94 ? 7.168 1.619 -0.246 1.00 98.62 94 LEU A CA 1
ATOM 666 C C . LEU A 1 94 ? 5.937 2.369 0.274 1.00 98.62 94 LEU A C 1
ATOM 668 O O . LEU A 1 94 ? 5.612 2.256 1.452 1.00 98.62 94 LEU A O 1
ATOM 672 N N . GLY A 1 95 ? 5.235 3.102 -0.590 1.00 98.25 95 GLY A N 1
ATOM 673 C CA . GLY A 1 95 ? 4.011 3.817 -0.239 1.00 98.25 95 GLY A CA 1
ATOM 674 C C . GLY A 1 95 ? 2.903 2.875 0.231 1.00 98.25 95 GLY A C 1
ATOM 675 O O . GLY A 1 95 ? 2.285 3.134 1.263 1.00 98.25 95 GLY A O 1
ATOM 676 N N . LEU A 1 96 ? 2.684 1.760 -0.477 1.00 98.12 96 LEU A N 1
ATOM 677 C CA . LEU A 1 96 ? 1.717 0.730 -0.079 1.00 98.12 96 LEU A CA 1
ATOM 678 C C . LEU A 1 96 ? 2.054 0.159 1.302 1.00 98.12 96 LEU A C 1
ATOM 680 O O . LEU A 1 96 ? 1.186 0.100 2.174 1.00 98.12 96 LEU A O 1
ATOM 684 N N . ALA A 1 97 ? 3.321 -0.205 1.518 1.00 98.12 97 ALA A N 1
ATOM 685 C CA . ALA A 1 97 ? 3.768 -0.756 2.791 1.00 98.12 97 ALA A CA 1
ATOM 686 C C . ALA A 1 97 ? 3.655 0.261 3.938 1.00 98.12 97 ALA A C 1
ATOM 688 O O . ALA A 1 97 ? 3.181 -0.084 5.017 1.00 98.12 97 ALA A O 1
ATOM 689 N N . ALA A 1 98 ? 4.037 1.520 3.708 1.00 98.19 98 ALA A N 1
ATOM 690 C CA . ALA A 1 98 ? 3.990 2.572 4.719 1.00 98.19 98 ALA A CA 1
ATOM 691 C C . ALA A 1 98 ? 2.556 2.908 5.149 1.00 98.19 98 ALA A C 1
ATOM 693 O O . ALA A 1 98 ? 2.293 3.043 6.344 1.00 98.19 98 ALA A O 1
ATOM 694 N N . VAL A 1 99 ? 1.618 3.007 4.200 1.00 97.69 99 VAL A N 1
ATOM 695 C CA . VAL A 1 99 ? 0.202 3.262 4.510 1.00 97.69 99 VAL A CA 1
ATOM 696 C C . VAL A 1 99 ? -0.388 2.119 5.332 1.00 97.69 99 VAL A C 1
ATOM 698 O O . VAL A 1 99 ? -1.044 2.370 6.341 1.00 97.69 99 VAL A O 1
ATOM 701 N N . ALA A 1 100 ? -0.124 0.876 4.935 1.00 96.75 100 ALA A N 1
ATOM 702 C CA . ALA A 1 100 ? -0.638 -0.299 5.627 1.00 96.75 100 ALA A CA 1
ATOM 703 C C . ALA A 1 100 ? -0.030 -0.481 7.028 1.00 96.75 100 ALA A C 1
ATOM 705 O O . ALA A 1 100 ? -0.752 -0.758 7.984 1.00 96.75 100 ALA A O 1
ATOM 706 N N . LEU A 1 101 ? 1.279 -0.247 7.185 1.00 97.00 101 LEU A N 1
ATOM 707 C CA . LEU A 1 101 ? 1.924 -0.199 8.503 1.00 97.00 101 LEU A CA 1
ATOM 708 C C . LEU A 1 101 ? 1.300 0.884 9.386 1.00 97.00 101 LEU A C 1
ATOM 710 O O . LEU A 1 101 ? 1.013 0.635 10.554 1.00 97.00 101 LEU A O 1
ATOM 714 N N . GLY A 1 102 ? 1.061 2.072 8.829 1.00 95.69 102 GLY A N 1
ATOM 715 C CA . GLY A 1 102 ? 0.404 3.164 9.539 1.00 95.69 102 GLY A CA 1
ATOM 716 C C . GLY A 1 102 ? -0.999 2.797 10.028 1.00 95.69 102 GLY A C 1
ATOM 717 O O . GLY A 1 102 ? -1.333 3.108 11.172 1.00 95.69 102 GLY A O 1
ATOM 718 N N . ASP A 1 103 ? -1.807 2.111 9.208 1.00 93.75 103 ASP A N 1
ATOM 719 C CA . ASP A 1 103 ? -3.150 1.680 9.622 1.00 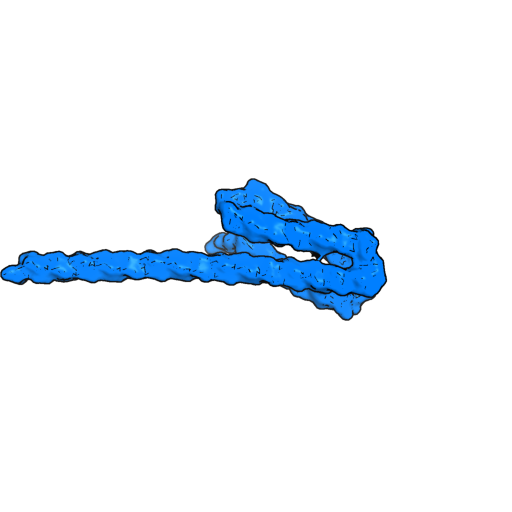93.75 103 ASP A CA 1
ATOM 720 C C . ASP A 1 103 ? -3.107 0.621 10.729 1.00 93.75 103 ASP A C 1
ATOM 722 O O . ASP A 1 103 ? -3.879 0.716 11.686 1.00 93.75 103 ASP A O 1
ATOM 726 N N . LEU A 1 104 ? -2.169 -0.333 10.661 1.00 93.69 104 LEU A N 1
ATOM 727 C CA . LEU A 1 104 ? -1.963 -1.323 11.723 1.00 93.69 104 LEU A CA 1
ATOM 728 C C . LEU A 1 104 ? -1.553 -0.667 13.041 1.00 93.69 104 LEU A C 1
ATOM 730 O O . LEU A 1 104 ? -2.184 -0.921 14.063 1.00 93.69 104 LEU A O 1
ATOM 734 N N . ILE A 1 105 ? -0.563 0.228 13.019 1.00 94.19 105 ILE A N 1
ATOM 735 C CA . ILE A 1 105 ? -0.106 0.941 14.222 1.00 94.19 105 ILE A CA 1
ATOM 736 C C . ILE A 1 105 ? -1.256 1.756 14.825 1.00 94.19 105 ILE A C 1
ATOM 738 O O . ILE A 1 105 ? -1.505 1.703 16.030 1.00 94.19 105 ILE A O 1
ATOM 742 N N . ALA A 1 106 ? -2.005 2.485 13.992 1.00 91.00 106 ALA A N 1
ATOM 743 C CA . ALA A 1 106 ? -3.159 3.252 14.449 1.00 91.00 106 ALA A CA 1
ATOM 744 C C . ALA A 1 106 ? -4.261 2.346 15.023 1.00 91.00 106 ALA A C 1
ATOM 746 O O . ALA A 1 106 ? -4.938 2.712 15.993 1.00 91.00 106 ALA A O 1
ATOM 747 N N . HIS A 1 107 ? -4.452 1.163 14.435 1.00 89.38 107 HIS A N 1
ATOM 748 C CA . HIS A 1 107 ? -5.405 0.175 14.914 1.00 89.38 107 HIS A CA 1
ATOM 749 C C . HIS A 1 107 ? -5.007 -0.381 16.282 1.00 89.38 107 HIS A C 1
ATOM 751 O O . HIS A 1 107 ? -5.848 -0.393 17.182 1.00 89.38 107 HIS A O 1
ATOM 757 N N . GLU A 1 108 ? -3.752 -0.788 16.456 1.00 90.00 108 GLU A N 1
ATOM 758 C CA . GLU A 1 108 ? -3.238 -1.334 17.713 1.00 90.00 108 GLU A CA 1
ATOM 759 C C . GLU A 1 108 ? -3.271 -0.289 18.830 1.00 90.00 108 GLU A C 1
ATOM 761 O O . GLU A 1 108 ? -3.849 -0.556 19.883 1.00 90.00 108 GLU A O 1
ATOM 766 N N . ALA A 1 109 ? -2.816 0.940 18.566 1.00 90.00 109 ALA A N 1
ATOM 767 C CA . ALA A 1 109 ? -2.866 2.031 19.542 1.00 90.00 109 ALA A CA 1
ATOM 768 C C . ALA A 1 109 ? -4.303 2.375 19.982 1.00 90.00 109 ALA A C 1
ATOM 770 O O . ALA A 1 109 ? -4.559 2.709 21.141 1.00 90.00 109 ALA A O 1
ATOM 771 N N . THR A 1 110 ? -5.276 2.281 19.068 1.00 87.19 110 THR A N 1
ATOM 772 C CA . THR A 1 110 ? -6.693 2.494 19.409 1.00 87.19 110 THR A CA 1
ATOM 773 C C . THR A 1 110 ? -7.235 1.349 20.259 1.00 87.19 110 THR A C 1
ATOM 775 O O . THR A 1 110 ? -7.982 1.593 21.206 1.00 87.19 110 THR A O 1
ATOM 778 N N . THR A 1 111 ? -6.874 0.109 19.929 1.00 86.25 111 THR A N 1
ATOM 779 C CA . THR A 1 111 ? -7.297 -1.079 20.678 1.00 86.25 111 THR A CA 1
ATOM 780 C C . THR A 1 111 ? -6.737 -1.057 22.097 1.00 86.25 111 THR A C 1
ATOM 782 O O . THR A 1 111 ? -7.504 -1.221 23.043 1.00 86.25 111 THR A O 1
ATOM 785 N N . GLU A 1 112 ? -5.447 -0.761 22.265 1.00 84.56 112 GLU A N 1
ATOM 786 C CA . GLU A 1 112 ? -4.801 -0.645 23.576 1.00 84.56 112 GLU A CA 1
ATOM 787 C C . GLU A 1 112 ? -5.450 0.452 24.427 1.00 84.56 112 GLU A C 1
ATOM 789 O O . GLU A 1 112 ? -5.796 0.226 25.585 1.00 84.56 112 GLU A O 1
ATOM 794 N N . ARG A 1 113 ? -5.738 1.616 23.831 1.00 87.38 113 ARG A N 1
ATOM 795 C CA . ARG A 1 113 ? -6.446 2.698 24.526 1.00 87.38 113 ARG A CA 1
ATOM 796 C C . ARG A 1 113 ? -7.825 2.268 25.029 1.00 87.38 113 ARG A C 1
ATOM 798 O O . ARG A 1 113 ? -8.220 2.675 26.119 1.00 87.38 113 ARG A O 1
ATOM 805 N N . VAL A 1 114 ? -8.572 1.489 24.245 1.00 87.69 114 VAL A N 1
ATOM 806 C CA . VAL A 1 114 ? -9.894 0.988 24.656 1.00 87.69 114 VAL A CA 1
ATOM 807 C C . VAL A 1 114 ? -9.757 -0.006 25.804 1.00 87.69 114 VAL A C 1
ATOM 809 O O . VAL A 1 114 ? -10.473 0.135 26.790 1.00 87.69 114 VAL A O 1
ATOM 812 N N . VAL A 1 115 ? -8.826 -0.959 25.712 1.00 90.12 115 VAL A N 1
ATOM 813 C CA . VAL A 1 115 ? -8.566 -1.935 26.784 1.00 90.12 115 VAL A CA 1
ATOM 814 C C . VAL A 1 115 ? -8.185 -1.217 28.078 1.00 90.12 115 VAL A C 1
ATOM 816 O O . VAL A 1 115 ? -8.817 -1.441 29.107 1.00 90.12 115 VAL A O 1
ATOM 819 N N . HIS A 1 116 ? -7.268 -0.253 28.010 1.00 87.50 116 HIS A N 1
ATOM 820 C CA . HIS A 1 116 ? -6.837 0.504 29.181 1.00 87.50 116 HIS A CA 1
ATOM 821 C C . HIS A 1 116 ? -7.982 1.304 29.825 1.00 87.50 116 HIS A C 1
ATOM 823 O O . HIS A 1 116 ? -8.104 1.374 31.046 1.00 87.50 116 HIS A O 1
ATOM 829 N N . GLN A 1 117 ? -8.879 1.882 29.018 1.00 89.06 117 GLN A N 1
ATOM 830 C CA . GLN A 1 117 ? -10.063 2.571 29.540 1.00 89.06 117 GLN A CA 1
ATOM 831 C C . GLN A 1 117 ? -11.060 1.629 30.226 1.00 89.06 117 GLN A C 1
ATOM 833 O O . GLN A 1 117 ? -11.759 2.069 31.141 1.00 89.06 117 GLN A O 1
ATOM 838 N N . LEU A 1 118 ? -11.154 0.371 29.792 1.00 89.19 118 LEU A N 1
ATOM 839 C CA . LEU A 1 118 ? -12.004 -0.634 30.428 1.00 89.19 118 LEU A CA 1
ATOM 840 C C . LEU A 1 118 ? -11.408 -1.077 31.767 1.00 89.19 118 LEU A C 1
ATOM 842 O O . LEU A 1 118 ? -12.099 -1.005 32.780 1.00 89.19 118 LEU A O 1
ATOM 846 N N . GLU A 1 119 ? -10.116 -1.406 31.793 1.00 90.06 119 GLU A N 1
ATOM 847 C CA . GLU A 1 119 ? -9.400 -1.807 33.012 1.00 90.06 119 GLU A CA 1
ATOM 848 C C . GLU A 1 119 ? -9.459 -0.723 34.101 1.00 90.06 119 GLU A C 1
ATOM 850 O O . GLU A 1 119 ? -9.760 -1.012 35.259 1.00 90.06 119 GLU A O 1
ATOM 855 N N . VAL A 1 120 ? -9.256 0.552 33.738 1.00 89.69 120 VAL A N 1
ATOM 856 C CA . VAL A 1 120 ? -9.342 1.679 34.686 1.00 89.69 120 VAL A CA 1
ATOM 857 C C . VAL A 1 120 ? -10.759 1.846 35.249 1.00 89.69 120 VAL A C 1
ATOM 859 O O . VAL A 1 120 ? -10.918 2.158 36.431 1.00 89.69 120 VAL A O 1
ATOM 862 N N . ARG A 1 121 ? -11.803 1.637 34.435 1.00 86.75 121 ARG A N 1
ATOM 863 C CA . ARG A 1 121 ? -13.203 1.731 34.888 1.00 86.75 121 ARG A CA 1
ATOM 864 C C . ARG A 1 121 ? -13.584 0.584 35.820 1.00 86.75 121 ARG A C 1
ATOM 866 O O . ARG A 1 121 ? -14.250 0.836 36.820 1.00 86.75 121 ARG A O 1
ATOM 873 N N . GLU A 1 122 ? -13.154 -0.638 35.518 1.00 87.06 122 GLU A N 1
ATOM 874 C CA . GLU A 1 122 ? -13.376 -1.803 36.381 1.00 87.06 122 GLU A CA 1
ATOM 875 C C . GLU A 1 122 ? -12.651 -1.648 37.723 1.00 87.06 122 GLU A C 1
ATOM 877 O O . GLU A 1 122 ? -13.266 -1.813 38.778 1.00 87.06 122 GLU A O 1
ATOM 882 N N . ALA A 1 123 ? -11.382 -1.229 37.705 1.00 82.50 123 ALA A N 1
ATOM 883 C CA . ALA A 1 123 ? -10.612 -0.968 38.920 1.00 82.50 123 ALA A CA 1
ATOM 884 C C . ALA A 1 123 ? -11.222 0.162 39.770 1.00 82.50 123 ALA A C 1
ATOM 886 O O . ALA A 1 123 ? -11.319 0.039 40.993 1.00 82.50 123 ALA A O 1
ATOM 887 N N . GLY A 1 124 ? -11.679 1.246 39.135 1.00 80.31 124 GLY A N 1
ATOM 888 C CA . GLY A 1 124 ? -12.369 2.344 39.814 1.00 80.31 124 GLY A CA 1
ATOM 889 C C . GLY A 1 124 ? -13.698 1.915 40.445 1.00 80.31 124 GLY A C 1
ATOM 890 O O . GLY A 1 124 ? -13.978 2.277 41.586 1.00 80.31 124 GLY A O 1
ATOM 891 N N . GLY A 1 125 ? -14.492 1.097 39.746 1.00 80.75 125 GLY A N 1
ATOM 892 C CA . GLY A 1 125 ? -15.743 0.542 40.272 1.00 80.75 125 GLY A CA 1
ATOM 893 C C . GLY A 1 125 ? -15.530 -0.370 41.483 1.00 80.75 125 GLY A C 1
ATOM 894 O O . GLY A 1 125 ? -16.226 -0.228 42.485 1.00 80.75 125 GLY A O 1
ATOM 895 N N . ALA A 1 126 ? -14.519 -1.243 41.434 1.00 80.25 126 ALA A N 1
ATOM 896 C CA . ALA A 1 126 ? -14.161 -2.123 42.549 1.00 80.25 126 ALA A CA 1
ATOM 897 C C . ALA A 1 126 ? -13.634 -1.358 43.780 1.00 80.25 126 ALA A C 1
ATOM 899 O O . ALA A 1 126 ? -13.834 -1.779 44.920 1.00 80.25 126 ALA A O 1
ATOM 900 N N . HIS A 1 127 ? -12.959 -0.224 43.572 1.00 78.94 127 HIS A N 1
ATOM 901 C CA . HIS A 1 127 ? -12.528 0.641 44.670 1.00 78.94 127 HIS A CA 1
ATOM 902 C C . HIS A 1 127 ? -13.719 1.327 45.359 1.00 78.94 127 HIS A C 1
ATOM 904 O O . HIS A 1 127 ? -13.740 1.435 46.585 1.00 78.94 127 HIS A O 1
ATOM 910 N N . LEU A 1 128 ? -14.720 1.768 44.590 1.00 77.44 128 LEU A N 1
ATOM 911 C CA . LEU A 1 128 ? -15.926 2.400 45.131 1.00 77.44 128 LEU A CA 1
ATOM 912 C C . LEU A 1 128 ? -16.763 1.416 45.960 1.00 77.44 128 LEU A C 1
ATOM 914 O O . LEU A 1 128 ? -17.093 1.736 47.101 1.00 77.44 128 LEU A O 1
ATOM 918 N N . SER A 1 129 ? -17.005 0.198 45.465 1.00 76.31 129 SER A N 1
ATOM 919 C CA . SER A 1 129 ? -17.770 -0.814 46.214 1.00 76.31 129 SER A CA 1
ATOM 920 C C . SER A 1 129 ? -17.118 -1.165 47.556 1.00 76.31 129 SER A C 1
ATOM 922 O O . SER A 1 129 ? -17.789 -1.289 48.574 1.00 76.31 129 SER A O 1
ATOM 924 N N . ARG A 1 130 ? -15.781 -1.241 47.596 1.00 75.69 130 ARG A N 1
ATOM 925 C CA . ARG A 1 130 ? -15.033 -1.510 48.834 1.00 75.69 130 ARG A CA 1
ATOM 926 C C . ARG A 1 130 ? -15.147 -0.380 49.863 1.00 75.69 130 ARG A C 1
ATOM 928 O O . ARG A 1 130 ? -15.118 -0.646 51.063 1.00 75.69 130 ARG A O 1
ATOM 935 N N . SER A 1 131 ? -15.244 0.869 49.405 1.00 76.44 131 SER A N 1
ATOM 936 C CA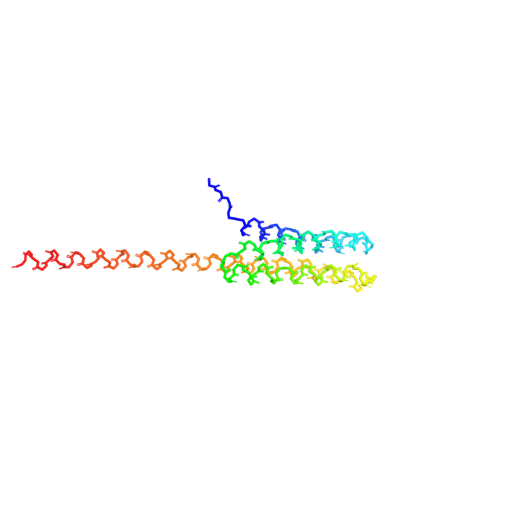 . SER A 1 131 ? -15.409 2.028 50.289 1.00 76.44 131 SER A CA 1
ATOM 937 C C . SER A 1 131 ? -16.816 2.134 50.888 1.00 76.44 131 SER A C 1
ATOM 939 O O . SER A 1 131 ? -16.954 2.575 52.027 1.00 76.44 131 SER A O 1
ATOM 941 N N . GLU A 1 132 ? -17.846 1.676 50.170 1.00 75.06 132 GLU A N 1
ATOM 942 C CA . GLU A 1 132 ? -19.226 1.624 50.673 1.00 75.06 132 GLU A CA 1
ATOM 943 C C . GLU A 1 132 ? -19.388 0.558 51.769 1.00 75.06 132 GLU A C 1
ATOM 945 O O . GLU A 1 132 ? -19.947 0.850 52.829 1.00 75.06 132 GLU A O 1
ATOM 950 N N . ASP A 1 133 ? -18.804 -0.630 51.578 1.00 75.69 133 ASP A N 1
ATOM 951 C CA . ASP A 1 133 ? -18.819 -1.707 52.579 1.00 75.69 133 ASP A CA 1
ATOM 952 C C . ASP A 1 133 ? -18.107 -1.304 53.883 1.00 75.69 133 ASP A C 1
ATOM 954 O O . ASP A 1 133 ? -18.561 -1.636 54.981 1.00 75.69 133 ASP A O 1
ATOM 958 N N . GLN A 1 134 ? -17.004 -0.549 53.785 1.00 71.50 134 GLN A N 1
ATOM 959 C CA . GLN A 1 134 ? -16.275 -0.035 54.952 1.00 71.50 134 GLN A CA 1
ATOM 960 C C . GLN A 1 134 ? -17.054 1.027 55.736 1.00 71.50 134 GLN A C 1
ATOM 962 O O . GLN A 1 134 ? -16.888 1.123 56.949 1.00 71.50 134 GLN A O 1
ATOM 967 N N . HIS A 1 135 ? -17.901 1.815 55.073 1.00 69.94 135 HIS A N 1
ATOM 968 C CA . HIS A 1 135 ? -18.719 2.826 55.742 1.00 69.94 135 HIS A CA 1
ATOM 969 C C . HIS A 1 135 ? -19.995 2.262 56.377 1.00 69.94 135 HIS A C 1
ATOM 971 O O . HIS A 1 135 ? -20.499 2.862 57.319 1.00 69.94 135 HIS A O 1
ATOM 977 N N . GLN A 1 136 ? -20.510 1.121 55.908 1.00 66.81 136 GLN A N 1
ATOM 978 C CA . GLN A 1 136 ? -21.672 0.452 56.517 1.00 66.81 136 GLN A CA 1
ATOM 979 C C . GLN A 1 136 ? -21.328 -0.425 57.728 1.00 66.81 136 GLN A C 1
ATOM 981 O O . GLN A 1 136 ? -22.229 -0.859 58.443 1.00 66.81 136 GLN A O 1
ATOM 986 N N . SER A 1 137 ? -20.045 -0.706 57.957 1.00 66.38 137 SER A N 1
ATOM 987 C CA . SER A 1 137 ? -19.568 -1.568 59.046 1.00 66.38 137 SER A CA 1
ATOM 988 C C . SER A 1 137 ? -18.988 -0.803 60.249 1.00 66.38 137 SER A C 1
ATOM 990 O O . SER A 1 137 ? -18.477 -1.436 61.175 1.00 66.38 137 SER A O 1
ATOM 992 N N . ALA A 1 138 ? -19.102 0.531 60.255 1.00 56.03 138 ALA A N 1
ATOM 993 C CA . ALA A 1 138 ? -18.741 1.430 61.358 1.00 56.03 138 ALA A CA 1
ATOM 994 C C . ALA A 1 138 ? -19.996 2.016 62.023 1.00 56.03 138 ALA A C 1
ATOM 996 O O . ALA A 1 138 ? -19.971 2.173 63.264 1.00 56.03 138 ALA A O 1
#

Nearest PDB structures (foldseek):
  6iuh-assembly2_B  TM=7.279E-01  e=8.695E-01  Rattus norvegicus
  8f7n-assembly1_A-2  TM=4.182E-01  e=1.262E+00  Sinorhizobium meliloti
  9d3e-assembly1_A  TM=5.501E-01  e=4.519E+00  Homo sapiens

Secondary structure (DSSP, 8-state):
-PPPHHHHHHHHHHHHHHHHHHHHHHS-HHHHHHHHHHHHHHHHHHHHHHHHH--SHHHHHHHHHHHHHHHHHHHHHHH--HHHHHHHHHHHHHHHHHHHHHHHHHHHHHHHHHHHHHHHHHHHHHHHHHHHHHHHT-

Radius of gyration: 22.48 Å; Cα contacts (8 Å, |Δi|>4): 140; chains: 1; bounding box: 38×24×80 Å

Solvent-accessible surface area (backbone atoms only — not comparable to full-atom values): 6844 Å² total; per-residue (Å²): 135,84,78,54,70,64,60,54,51,28,52,48,31,30,53,52,10,51,49,37,29,51,40,29,76,72,44,58,54,70,58,28,28,54,52,33,33,54,54,16,49,51,39,24,54,54,20,48,52,47,30,73,71,41,87,47,68,70,53,28,51,49,27,43,50,43,18,50,47,15,47,51,27,30,50,40,35,73,73,45,63,61,71,62,23,32,55,43,38,24,50,33,11,48,47,36,19,52,51,23,50,50,49,50,53,54,49,52,56,51,50,52,52,51,52,53,54,50,54,53,50,53,53,51,51,57,52,51,55,54,54,54,56,58,63,76,75,112

Sequence (138 aa):
MALSSRFALDTTAILGGGFLAVAAMTFSTVVSGWIGFGVATLFVVLATAAVAVGRRMSQKLSHGLLAAVGLWSLIAALIFTGGAQLWLVFAGGLGLAAVALGDLIAHEATTERVVHQLEVREAGGAHLSRSEDQHQSA

Foldseek 3Di:
DDDDVLLVLLVCLQVLLVVLLVCLVPDDLLVSLVSLLVSLVVLLVSLVVQLVVDDDPLSNVLSVQLNVLSVQSNCLSPPDGDPSSSVSSNVSSVSSNVSSVVSVVVVVVVVVVVVVVVVVVVVVVVVVVVVVVVVVVD